Protein AF-A0A2E7MK71-F1 (afdb_monomer)

Sequence (87 aa):
MPARQCSHLSHAMIVPHMFGLPTPIDELLQLGLLIIEDCAMAIGAVHRGRKVGSFGKLSICSFYATKMFSAAGEGGYLRIRRNWPKR

pLDDT: mean 89.92, std 10.15, range [47.28, 97.88]

Mean predicted aligned error: 4.63 Å

Foldseek 3Di:
DVVVPDDPPAAEDEAEQPQLHDDPCPVVVVVVHQYEYECQAHAPRDDPNHGGQPPGQKYKYWQDPPTPHHPVHGDMDMDGDPPDDDD

Secondary structure (DSSP, 8-state):
-GGGT--TT--EEEEE-GGGPPP-HHHHHTT-SEEEEE-TTTTT-EETTEETTSSSSEEEEE-BTTSSS--SBS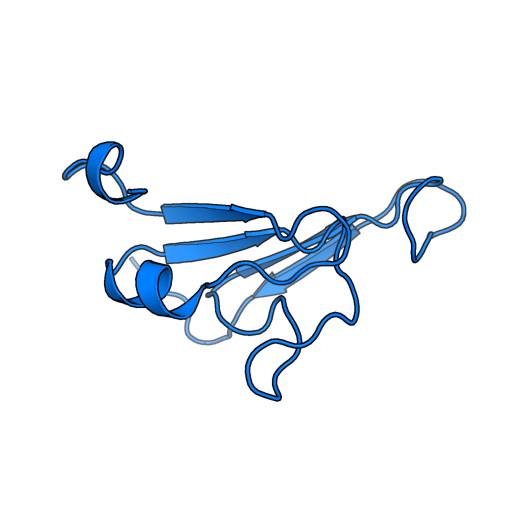-EEEEE-S-PPP-

Radius of gyration: 13.69 Å; Cα contacts (8 Å, |Δi|>4): 155; chains: 1; bounding box: 28×28×39 Å

Structure (mmCIF, N/CA/C/O backbone):
data_AF-A0A2E7MK71-F1
#
_entry.id   AF-A0A2E7MK71-F1
#
loop_
_atom_site.group_PDB
_atom_site.id
_atom_site.type_symbol
_atom_site.label_atom_id
_atom_site.label_alt_id
_atom_site.label_comp_id
_atom_site.label_asym_id
_atom_site.label_entity_id
_atom_site.label_seq_id
_atom_site.pdbx_PDB_ins_code
_atom_site.Cartn_x
_atom_site.Cartn_y
_atom_site.Cartn_z
_atom_site.occupancy
_atom_site.B_iso_or_equiv
_atom_site.auth_seq_id
_atom_site.auth_comp_id
_atom_site.auth_asym_id
_atom_si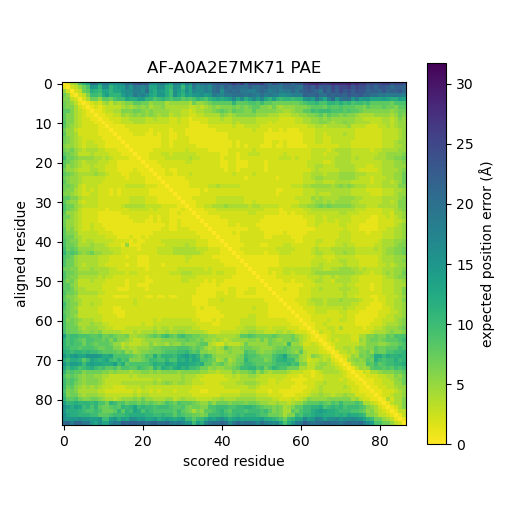te.auth_atom_id
_atom_site.pdbx_PDB_model_num
ATOM 1 N N . MET A 1 1 ? 0.254 -11.896 13.466 1.00 47.28 1 MET A N 1
ATOM 2 C CA . MET A 1 1 ? 0.284 -11.166 14.762 1.00 47.28 1 MET A CA 1
ATOM 3 C C . MET A 1 1 ? 0.701 -9.679 14.619 1.00 47.28 1 MET A C 1
ATOM 5 O O . MET A 1 1 ? 1.563 -9.236 15.365 1.00 47.28 1 MET A O 1
ATOM 9 N N . PRO A 1 2 ? 0.094 -8.862 13.733 1.00 53.72 2 PRO A N 1
ATOM 10 C CA . PRO A 1 2 ? 0.349 -7.408 13.671 1.00 53.72 2 PRO A CA 1
ATOM 11 C C . PRO A 1 2 ? -0.279 -6.626 14.844 1.00 53.72 2 PRO A C 1
ATOM 13 O O . PRO A 1 2 ? 0.207 -5.563 15.223 1.00 53.72 2 PRO A O 1
ATOM 16 N N . ALA A 1 3 ? -1.311 -7.185 15.486 1.00 53.84 3 ALA A N 1
ATOM 17 C CA . ALA A 1 3 ? -2.005 -6.561 16.614 1.00 53.84 3 ALA A CA 1
ATOM 18 C C . ALA A 1 3 ? -1.118 -6.321 17.855 1.00 53.84 3 ALA A C 1
ATOM 20 O O . ALA A 1 3 ? -1.441 -5.462 18.664 1.00 53.84 3 ALA A O 1
ATOM 21 N N . ARG A 1 4 ? 0.016 -7.027 18.008 1.00 61.81 4 ARG A N 1
ATOM 22 C CA . ARG A 1 4 ? 0.909 -6.866 19.175 1.00 61.81 4 ARG A CA 1
ATOM 23 C C . ARG A 1 4 ? 1.753 -5.584 19.156 1.00 61.81 4 ARG A C 1
ATOM 25 O O . ARG A 1 4 ? 2.286 -5.220 20.196 1.00 61.81 4 ARG A O 1
ATOM 32 N N . GLN A 1 5 ? 1.892 -4.921 18.007 1.00 76.38 5 GLN A N 1
ATOM 33 C CA . GLN A 1 5 ? 2.690 -3.691 17.862 1.00 76.38 5 GL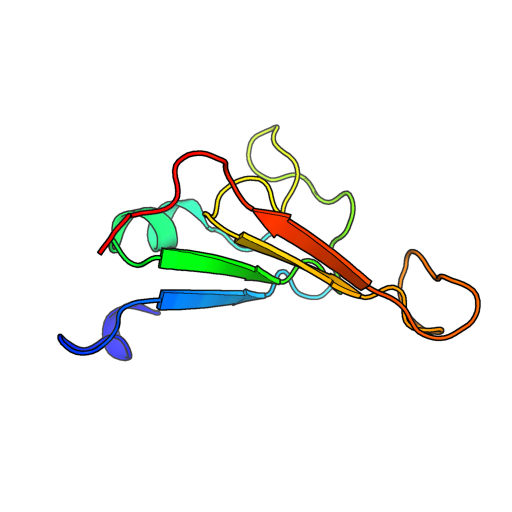N A CA 1
ATOM 34 C C . GLN A 1 5 ? 1.844 -2.416 17.776 1.00 76.38 5 GLN A C 1
ATOM 36 O O . GLN A 1 5 ? 2.395 -1.319 17.832 1.00 76.38 5 GLN A O 1
ATOM 41 N N . CYS A 1 6 ? 0.522 -2.542 17.646 1.00 83.56 6 CYS A N 1
ATOM 42 C CA . CYS A 1 6 ? -0.378 -1.395 17.631 1.00 83.56 6 CYS A CA 1
ATOM 43 C C . CYS A 1 6 ? -0.712 -0.994 19.071 1.00 83.56 6 CYS A C 1
ATOM 45 O O . CYS A 1 6 ? -1.083 -1.838 19.885 1.00 83.56 6 CYS A O 1
ATOM 47 N N . SER A 1 7 ? -0.588 0.293 19.382 1.00 87.81 7 SER A N 1
ATOM 48 C CA . SER A 1 7 ? -0.984 0.861 20.671 1.00 87.81 7 SER A CA 1
ATOM 49 C C . SER A 1 7 ? -2.180 1.793 20.493 1.00 87.81 7 SER A C 1
ATOM 51 O O . SER A 1 7 ? -2.594 2.087 19.373 1.00 87.81 7 SER A O 1
ATOM 53 N N . HIS A 1 8 ? -2.709 2.321 21.597 1.00 88.94 8 HIS A N 1
ATOM 54 C CA . HIS A 1 8 ? -3.758 3.347 21.569 1.00 88.94 8 HIS A CA 1
ATOM 55 C C . HIS A 1 8 ? -3.327 4.651 20.865 1.00 88.94 8 HIS A C 1
ATOM 57 O O . HIS A 1 8 ? -4.173 5.478 20.546 1.00 88.94 8 HIS A O 1
ATOM 63 N N . LEU A 1 9 ? -2.023 4.840 20.620 1.00 91.00 9 LEU A N 1
ATOM 64 C CA . LEU A 1 9 ? -1.470 5.982 19.885 1.00 91.00 9 LEU A CA 1
ATOM 65 C C . LEU A 1 9 ? -1.287 5.692 18.388 1.00 91.00 9 LEU A C 1
ATOM 67 O O . LEU A 1 9 ? -0.916 6.585 17.622 1.00 91.00 9 LEU A O 1
ATOM 71 N N . SER A 1 10 ? -1.501 4.453 17.946 1.00 93.25 10 SER A N 1
ATOM 72 C CA . SER A 1 10 ? -1.422 4.097 16.533 1.00 93.25 10 SER A CA 1
ATOM 73 C C . SER A 1 10 ? -2.644 4.645 15.795 1.00 93.25 10 SER A C 1
ATOM 75 O O . SER A 1 10 ? -3.775 4.332 16.140 1.00 93.25 10 SER A O 1
ATOM 77 N N . HIS A 1 11 ? -2.411 5.446 14.752 1.00 90.94 11 HIS A N 1
ATOM 78 C CA . HIS A 1 11 ? -3.477 6.037 13.927 1.00 90.94 11 HIS A CA 1
ATOM 79 C C . HIS A 1 11 ? -3.467 5.524 12.479 1.00 90.94 11 HIS A C 1
ATOM 81 O O . HIS A 1 11 ? -4.473 5.608 11.773 1.00 90.94 11 HIS A O 1
ATOM 87 N N . ALA A 1 12 ? -2.332 4.990 12.022 1.00 93.56 12 ALA A N 1
ATOM 88 C CA . ALA A 1 12 ? -2.146 4.498 10.666 1.00 93.56 12 ALA A CA 1
ATOM 89 C C . ALA A 1 12 ? -1.188 3.302 10.635 1.00 93.56 12 ALA A C 1
ATOM 91 O O . ALA A 1 12 ? -0.374 3.124 11.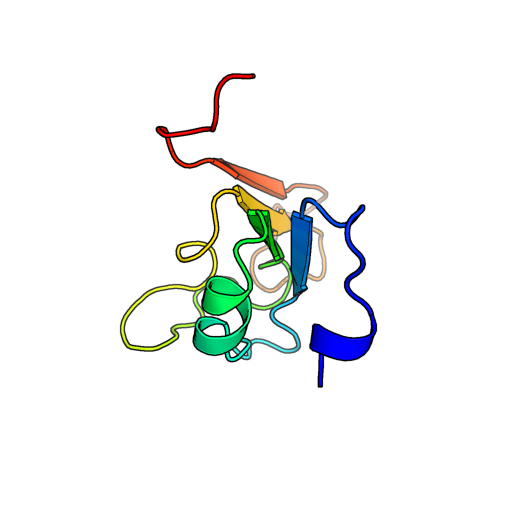540 1.00 93.56 12 ALA A O 1
ATOM 92 N N . MET A 1 13 ? -1.275 2.510 9.568 1.00 94.88 13 MET A N 1
ATOM 93 C CA . MET A 1 13 ? -0.399 1.373 9.296 1.00 94.88 13 MET A CA 1
ATOM 94 C C . MET A 1 13 ? 0.019 1.390 7.826 1.00 94.88 13 MET A C 1
ATOM 96 O O . MET A 1 13 ? -0.831 1.476 6.939 1.00 94.88 13 MET A O 1
ATOM 100 N N . ILE A 1 14 ? 1.325 1.284 7.577 1.00 96.31 14 ILE A N 1
ATOM 101 C CA . ILE A 1 14 ? 1.872 1.081 6.233 1.00 96.31 14 ILE A CA 1
ATOM 102 C C . ILE A 1 14 ? 1.948 -0.420 5.979 1.00 96.31 14 ILE A C 1
ATOM 104 O O . ILE A 1 14 ? 2.547 -1.160 6.758 1.00 96.31 14 ILE A O 1
ATOM 108 N N . VAL A 1 15 ? 1.323 -0.863 4.894 1.00 96.88 15 VAL A N 1
ATOM 109 C CA . VAL A 1 15 ? 1.184 -2.273 4.537 1.00 96.88 15 VAL A CA 1
ATOM 110 C C . VAL A 1 15 ? 1.894 -2.507 3.205 1.00 96.88 15 VAL A C 1
ATOM 112 O O . VAL A 1 15 ? 1.316 -2.213 2.156 1.00 96.88 15 VAL A O 1
ATOM 115 N N . PRO A 1 16 ? 3.140 -3.012 3.219 1.00 97.00 16 PRO A N 1
ATOM 116 C CA . PRO A 1 16 ? 3.858 -3.326 1.995 1.00 97.00 16 PRO A CA 1
ATOM 117 C C . PRO A 1 16 ? 3.359 -4.629 1.380 1.00 97.00 16 PRO A C 1
ATOM 119 O O . PRO A 1 16 ? 3.235 -5.643 2.069 1.00 97.00 16 PRO A O 1
ATOM 122 N N . HIS A 1 17 ? 3.126 -4.601 0.070 1.00 96.56 17 HIS A N 1
ATOM 123 C CA . HIS A 1 17 ? 2.905 -5.777 -0.768 1.00 96.56 17 HIS A CA 1
ATOM 124 C C . HIS A 1 17 ? 4.239 -6.211 -1.372 1.00 96.56 17 HIS A C 1
ATOM 126 O O . HIS A 1 17 ? 4.714 -5.646 -2.362 1.00 96.56 17 HIS A O 1
ATOM 132 N N . MET A 1 18 ? 4.892 -7.161 -0.710 1.00 95.50 18 MET A N 1
ATOM 133 C CA . MET A 1 18 ? 6.263 -7.545 -1.035 1.00 95.50 18 MET A CA 1
ATOM 134 C C . MET A 1 18 ? 6.317 -8.599 -2.139 1.00 95.50 18 MET A C 1
ATOM 136 O O . MET A 1 18 ? 5.452 -9.461 -2.241 1.00 95.50 18 MET A O 1
ATOM 140 N N . PHE A 1 19 ? 7.381 -8.544 -2.942 1.00 94.00 19 PHE A N 1
ATOM 141 C CA . PHE A 1 19 ? 7.719 -9.564 -3.947 1.00 94.00 19 PHE A CA 1
ATOM 142 C C . PHE A 1 19 ? 6.615 -9.853 -4.979 1.00 94.00 19 PHE A C 1
ATOM 144 O O . PHE A 1 19 ? 6.466 -10.982 -5.433 1.00 94.00 19 PHE A O 1
ATOM 151 N N . GLY A 1 20 ? 5.812 -8.851 -5.343 1.00 93.88 20 GLY A N 1
ATOM 152 C CA . GLY A 1 20 ? 4.685 -9.030 -6.263 1.00 93.88 20 GLY A CA 1
ATOM 153 C C . GLY A 1 20 ? 3.451 -9.674 -5.631 1.00 93.88 20 GLY A C 1
ATOM 154 O O . GLY A 1 20 ? 2.433 -9.814 -6.307 1.00 93.88 20 GLY A O 1
ATOM 155 N N . LEU A 1 21 ? 3.510 -10.044 -4.349 1.00 96.19 21 LEU A N 1
ATOM 156 C CA . LEU A 1 21 ? 2.4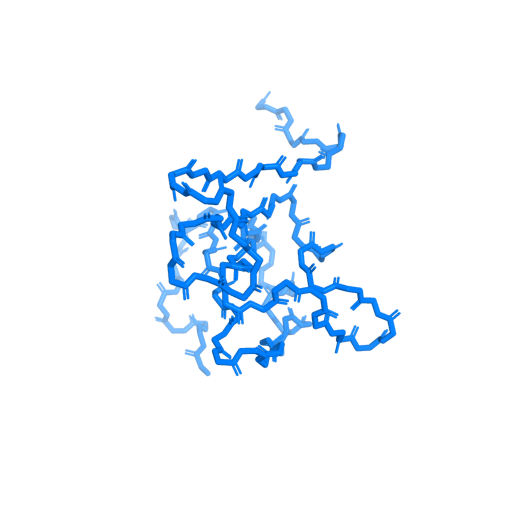50 -10.767 -3.660 1.00 96.19 21 LEU A CA 1
ATOM 157 C C . LEU A 1 21 ? 1.566 -9.808 -2.852 1.00 96.19 21 LEU A C 1
ATOM 159 O O . LEU A 1 21 ? 2.075 -8.994 -2.073 1.00 96.19 21 LEU A O 1
ATOM 163 N N . PRO A 1 22 ? 0.231 -9.904 -2.990 1.00 96.75 22 PRO A N 1
ATOM 164 C CA . PRO A 1 22 ? -0.677 -9.185 -2.119 1.00 96.75 22 PRO A CA 1
ATOM 165 C C . PRO A 1 22 ? -0.545 -9.640 -0.666 1.00 96.75 22 PRO A C 1
ATOM 167 O O . PRO A 1 22 ? -0.535 -10.828 -0.351 1.00 96.75 22 PRO A O 1
ATOM 170 N N . THR A 1 23 ? -0.520 -8.664 0.228 1.00 96.06 23 THR A N 1
ATOM 171 C CA . THR A 1 23 ? -0.596 -8.885 1.677 1.00 96.06 23 THR A CA 1
ATOM 172 C C . THR A 1 23 ? -2.037 -9.237 2.031 1.00 96.06 23 THR A C 1
ATOM 174 O O . THR A 1 23 ? -2.940 -8.604 1.473 1.00 96.06 23 THR A O 1
ATOM 177 N N . PRO A 1 24 ? -2.291 -10.179 2.960 1.00 93.25 24 PRO A N 1
ATOM 178 C CA . PRO A 1 24 ? -3.641 -10.514 3.415 1.00 93.25 24 PRO A CA 1
ATOM 179 C C . PRO A 1 24 ? -4.245 -9.348 4.217 1.00 93.25 24 PRO A C 1
ATOM 181 O O . PRO A 1 24 ? -4.243 -9.317 5.443 1.00 93.25 24 PRO A O 1
ATOM 184 N N . ILE A 1 25 ? -4.724 -8.338 3.495 1.00 94.50 25 ILE A N 1
ATOM 185 C CA . ILE A 1 25 ? -5.086 -7.023 4.030 1.00 94.50 25 ILE A CA 1
ATOM 186 C C . ILE A 1 25 ? -6.446 -7.013 4.739 1.00 94.50 25 ILE A C 1
ATOM 188 O O . ILE A 1 25 ? -6.720 -6.092 5.504 1.00 94.50 25 ILE A O 1
ATOM 192 N N . ASP A 1 26 ? -7.290 -8.031 4.528 1.00 94.19 26 ASP A N 1
ATOM 193 C CA . ASP A 1 26 ? -8.633 -8.105 5.121 1.00 94.19 26 ASP A CA 1
ATOM 194 C C . ASP A 1 26 ? -8.599 -8.045 6.655 1.00 94.19 26 ASP A C 1
ATOM 196 O O . ASP A 1 26 ? -9.402 -7.338 7.257 1.00 94.19 26 ASP A O 1
ATOM 200 N N . GLU A 1 27 ? -7.657 -8.751 7.285 1.00 91.38 27 GLU A N 1
ATOM 201 C CA . GLU A 1 27 ? -7.496 -8.758 8.746 1.00 91.38 27 GLU A CA 1
ATOM 202 C C . GLU A 1 27 ? -6.965 -7.416 9.265 1.00 91.38 27 GLU 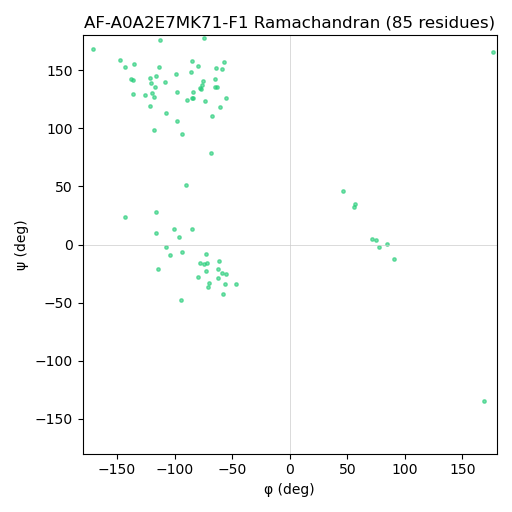A C 1
ATOM 204 O O . GLU A 1 27 ? -7.343 -6.962 10.342 1.00 91.38 27 GLU A O 1
ATOM 209 N N . LEU A 1 28 ? -6.121 -6.740 8.481 1.00 92.88 28 LEU A N 1
ATOM 210 C CA . LEU A 1 28 ? -5.540 -5.447 8.852 1.00 92.88 28 LEU A CA 1
ATOM 211 C C . LEU A 1 28 ? -6.583 -4.329 8.816 1.00 92.88 28 LEU A C 1
ATOM 213 O O . LEU A 1 28 ? -6.574 -3.445 9.669 1.00 92.88 28 LEU A O 1
ATOM 217 N N . LEU A 1 29 ? -7.513 -4.387 7.859 1.00 92.38 29 LEU A N 1
ATOM 218 C CA . LEU A 1 29 ? -8.621 -3.434 7.758 1.00 92.38 29 LEU A CA 1
ATOM 219 C C . LEU A 1 29 ? -9.549 -3.487 8.981 1.00 92.38 29 LEU A C 1
ATOM 221 O O . LEU A 1 29 ? -10.138 -2.469 9.337 1.00 92.38 29 LEU A O 1
ATOM 225 N N . GLN A 1 30 ? -9.660 -4.645 9.639 1.00 91.94 30 GLN A N 1
ATOM 226 C CA . GLN A 1 30 ? -10.495 -4.817 10.832 1.00 91.94 30 GLN A CA 1
ATOM 227 C C . GLN A 1 30 ? -9.916 -4.127 12.075 1.00 91.94 30 GLN A C 1
ATOM 229 O O . GLN A 1 30 ? -10.647 -3.897 13.032 1.00 91.94 30 GLN A O 1
ATOM 234 N N . LEU A 1 31 ? -8.634 -3.740 12.057 1.00 90.00 31 LEU A N 1
ATOM 235 C CA . LEU A 1 31 ? -7.986 -3.043 13.174 1.00 90.00 31 LEU A CA 1
ATOM 236 C C . LEU A 1 31 ? -8.442 -1.583 13.333 1.00 90.00 31 LEU A C 1
ATOM 238 O O . LEU A 1 31 ? -8.050 -0.928 14.292 1.00 90.00 31 LEU A O 1
ATOM 242 N N . GLY A 1 32 ? -9.222 -1.042 12.390 1.00 89.75 32 GLY A N 1
ATOM 243 C CA . GLY A 1 32 ? -9.739 0.332 12.459 1.00 89.75 32 GLY A CA 1
ATOM 244 C C . GLY A 1 32 ? -8.691 1.432 12.239 1.00 89.75 32 GLY A C 1
ATOM 245 O O . GLY A 1 32 ? -9.017 2.613 12.328 1.00 89.75 32 GLY A O 1
ATOM 246 N N . LEU A 1 33 ? -7.446 1.068 11.919 1.00 92.25 33 LEU A N 1
ATOM 247 C CA . LEU A 1 33 ? -6.372 2.006 11.595 1.00 92.25 33 LEU A CA 1
ATOM 248 C C . LEU A 1 33 ? -6.479 2.510 10.152 1.00 92.25 33 LEU A C 1
ATOM 250 O O . LEU A 1 33 ? -6.967 1.815 9.256 1.00 92.25 33 LEU A O 1
ATOM 254 N N . LEU A 1 34 ? -5.951 3.708 9.892 1.00 93.38 34 LEU A N 1
ATOM 255 C CA . LEU A 1 34 ? -5.801 4.197 8.525 1.00 93.38 34 LEU A CA 1
ATOM 256 C C . LEU A 1 34 ? -4.752 3.354 7.791 1.00 93.38 34 LEU A C 1
ATOM 258 O O . LEU A 1 34 ? -3.560 3.434 8.075 1.00 93.38 34 LEU A O 1
ATOM 262 N N . ILE A 1 35 ? -5.196 2.562 6.817 1.00 95.19 35 ILE A N 1
ATOM 263 C CA . ILE A 1 35 ? -4.292 1.748 6.003 1.00 95.19 35 ILE A CA 1
ATOM 264 C C . ILE A 1 35 ? -3.706 2.569 4.849 1.00 95.19 35 ILE A C 1
ATOM 266 O O . ILE A 1 35 ? -4.445 3.154 4.044 1.00 95.19 35 ILE A O 1
ATOM 270 N N . ILE A 1 36 ? -2.375 2.558 4.780 1.00 96.81 36 ILE A N 1
ATOM 271 C CA . ILE A 1 36 ? -1.548 3.049 3.680 1.00 96.81 36 ILE A CA 1
ATOM 272 C C . ILE A 1 36 ? -0.963 1.832 2.966 1.00 96.81 36 ILE A C 1
ATOM 274 O O . ILE A 1 36 ? -0.153 1.107 3.536 1.00 96.81 36 ILE A O 1
ATOM 278 N N . GLU A 1 37 ? -1.365 1.593 1.725 1.00 97.88 37 GLU A N 1
ATOM 279 C CA . GLU A 1 37 ? -0.822 0.490 0.930 1.00 97.88 37 GLU A CA 1
ATOM 280 C C . GLU A 1 37 ? 0.478 0.916 0.244 1.00 97.88 37 GLU A C 1
ATOM 282 O O . GLU A 1 37 ? 0.493 1.896 -0.506 1.00 97.88 37 GLU A O 1
ATOM 287 N N . ASP A 1 38 ? 1.552 0.156 0.441 1.00 97.75 38 ASP A N 1
ATOM 288 C CA . ASP A 1 38 ? 2.770 0.299 -0.352 1.00 97.75 38 ASP A CA 1
ATOM 289 C C . ASP A 1 38 ? 2.780 -0.747 -1.474 1.00 97.75 38 ASP A C 1
ATOM 291 O O . ASP A 1 38 ? 2.958 -1.949 -1.261 1.00 97.75 38 ASP A O 1
ATOM 295 N N . CYS A 1 39 ? 2.544 -0.255 -2.693 1.00 97.00 39 CYS A N 1
ATOM 296 C CA . CYS A 1 39 ? 2.459 -1.042 -3.919 1.00 97.00 39 CYS A CA 1
ATOM 297 C C . CYS A 1 39 ? 3.750 -0.981 -4.746 1.00 97.00 39 CYS A C 1
ATOM 299 O O . CYS A 1 39 ? 3.737 -1.379 -5.914 1.00 97.00 39 CYS A O 1
ATOM 301 N N . ALA A 1 40 ? 4.865 -0.484 -4.195 1.00 95.94 40 ALA A N 1
ATOM 302 C CA . ALA A 1 40 ? 6.115 -0.307 -4.936 1.00 95.94 40 ALA A CA 1
ATOM 303 C C . ALA A 1 40 ? 6.663 -1.608 -5.542 1.00 95.94 40 ALA A C 1
ATOM 305 O O . ALA A 1 40 ? 7.413 -1.558 -6.511 1.00 95.94 40 ALA A O 1
ATOM 306 N N . MET A 1 41 ? 6.315 -2.767 -4.979 1.00 95.31 41 MET A N 1
ATOM 307 C CA . MET A 1 41 ? 6.749 -4.081 -5.463 1.00 95.31 41 MET A CA 1
ATOM 308 C C . MET A 1 41 ? 5.598 -4.960 -5.953 1.00 95.31 41 MET A C 1
ATOM 310 O O . MET A 1 41 ? 5.830 -6.133 -6.211 1.00 95.31 41 MET A O 1
ATOM 314 N N . ALA A 1 42 ? 4.381 -4.430 -6.096 1.00 95.88 42 ALA A N 1
ATOM 315 C CA . ALA A 1 42 ? 3.207 -5.239 -6.433 1.00 95.88 42 ALA A CA 1
ATOM 316 C C . ALA A 1 42 ? 2.220 -4.538 -7.375 1.00 95.88 42 ALA A C 1
ATOM 318 O O . ALA A 1 42 ? 1.036 -4.873 -7.391 1.00 95.88 42 ALA A O 1
ATOM 319 N N . ILE A 1 43 ? 2.669 -3.554 -8.164 1.00 92.88 43 ILE A N 1
ATOM 320 C CA . ILE A 1 43 ? 1.787 -2.906 -9.140 1.00 92.88 43 ILE A CA 1
ATOM 321 C C . ILE A 1 43 ? 1.163 -3.956 -10.075 1.00 92.88 43 ILE A C 1
ATOM 323 O O . ILE A 1 43 ? 1.858 -4.778 -10.662 1.00 92.88 43 ILE A O 1
ATOM 327 N N . GLY A 1 44 ? -0.169 -3.952 -10.168 1.00 92.12 44 GLY A N 1
ATOM 328 C CA . GLY A 1 44 ? -0.934 -4.924 -10.958 1.00 92.12 44 GLY A CA 1
ATOM 329 C C . GLY A 1 44 ? -1.375 -6.189 -10.212 1.00 92.12 44 GLY A C 1
ATOM 330 O O . GLY A 1 44 ? -2.264 -6.874 -10.715 1.00 92.12 44 GLY A O 1
ATOM 331 N N . ALA A 1 45 ? -0.851 -6.470 -9.015 1.00 96.06 45 ALA A N 1
ATOM 332 C CA . ALA A 1 45 ? -1.268 -7.626 -8.223 1.00 96.06 45 ALA A CA 1
ATOM 333 C C . ALA A 1 45 ? -2.745 -7.530 -7.792 1.00 96.06 45 ALA A C 1
ATOM 335 O O . ALA A 1 45 ? -3.302 -6.437 -7.635 1.00 96.06 45 ALA A O 1
ATOM 336 N N . VAL A 1 46 ? -3.386 -8.685 -7.592 1.00 96.94 46 VAL A N 1
ATOM 337 C CA . VAL A 1 46 ? -4.824 -8.796 -7.311 1.00 96.94 46 VAL A CA 1
ATOM 338 C C . VAL A 1 46 ? -5.055 -9.593 -6.036 1.00 96.94 46 VAL A C 1
ATOM 340 O O . VAL A 1 46 ? -4.586 -10.718 -5.908 1.00 96.94 46 VAL A O 1
ATOM 343 N N . HIS A 1 47 ? -5.847 -9.032 -5.127 1.00 96.75 47 HIS A N 1
ATOM 344 C CA . HIS A 1 47 ? -6.354 -9.706 -3.937 1.00 96.75 47 HIS A CA 1
ATOM 345 C C . HIS A 1 47 ? -7.880 -9.754 -4.000 1.00 96.75 47 HIS A C 1
ATOM 347 O O . HIS A 1 47 ? -8.518 -8.727 -4.223 1.00 96.75 47 HIS A O 1
ATOM 353 N N . ARG A 1 48 ? -8.492 -10.935 -3.852 1.00 95.19 48 ARG A N 1
ATOM 354 C CA . ARG A 1 48 ? -9.966 -11.102 -3.871 1.00 95.19 48 ARG A CA 1
ATOM 355 C C . ARG A 1 48 ? -10.668 -10.354 -5.025 1.00 95.19 48 ARG A C 1
ATOM 357 O O . ARG A 1 48 ? -11.646 -9.639 -4.822 1.00 95.19 48 ARG A O 1
ATOM 364 N N . GLY A 1 49 ? -10.125 -10.467 -6.239 1.00 96.19 49 GLY A N 1
ATOM 365 C CA . GLY A 1 49 ? -10.685 -9.845 -7.449 1.00 96.19 49 GLY A CA 1
ATOM 366 C C . GLY A 1 49 ? -10.482 -8.328 -7.573 1.00 96.19 49 GLY A C 1
ATOM 367 O O . GLY A 1 49 ? -10.968 -7.724 -8.526 1.00 96.19 49 GLY A O 1
ATOM 368 N N . ARG A 1 50 ? -9.755 -7.687 -6.650 1.00 96.31 50 ARG A N 1
ATOM 369 C CA . ARG A 1 50 ? -9.461 -6.246 -6.672 1.00 96.31 50 ARG A CA 1
ATOM 370 C C . ARG A 1 50 ? -7.954 -5.999 -6.695 1.00 96.31 50 ARG A C 1
ATOM 372 O O . ARG A 1 50 ? -7.194 -6.707 -6.043 1.00 96.31 50 ARG A O 1
ATOM 379 N N . LYS A 1 51 ? -7.509 -4.975 -7.429 1.00 96.56 51 LYS A N 1
ATOM 380 C CA . LYS A 1 51 ? -6.085 -4.600 -7.486 1.00 96.56 51 LYS A CA 1
ATOM 381 C C . LYS A 1 51 ? -5.584 -4.122 -6.120 1.00 96.56 51 LYS A C 1
ATOM 383 O O . LYS A 1 51 ? -6.310 -3.405 -5.421 1.00 96.56 51 LYS A O 1
ATOM 388 N N . VAL A 1 52 ? -4.345 -4.466 -5.775 1.00 96.50 52 VAL A N 1
ATOM 389 C CA . VAL A 1 52 ? -3.642 -3.849 -4.639 1.00 96.50 52 VAL A CA 1
ATOM 390 C C . VAL A 1 52 ? -3.530 -2.334 -4.832 1.00 96.50 52 VAL A C 1
ATOM 392 O O . VAL A 1 52 ? -3.570 -1.826 -5.957 1.00 96.50 52 VAL A O 1
ATOM 395 N N . GLY A 1 53 ? -3.487 -1.597 -3.729 1.00 95.94 53 GLY A N 1
ATOM 396 C CA . GLY A 1 53 ? -3.616 -0.141 -3.705 1.00 95.94 53 GLY A CA 1
ATOM 397 C C . GLY A 1 53 ? -5.067 0.343 -3.692 1.00 95.94 53 GLY A C 1
ATOM 398 O O . GLY A 1 53 ? -5.318 1.546 -3.748 1.00 95.94 53 GLY A O 1
ATOM 399 N N . SER A 1 54 ? -6.062 -0.556 -3.690 1.00 95.69 54 SER A N 1
ATOM 400 C CA . SER A 1 54 ? -7.492 -0.207 -3.703 1.00 95.69 54 SER A CA 1
ATOM 401 C C . SER A 1 54 ? -8.239 -0.429 -2.394 1.00 95.69 54 SER A C 1
ATOM 403 O O . SER A 1 54 ? -9.432 -0.109 -2.331 1.00 95.69 54 SER A O 1
ATOM 405 N N . PHE A 1 55 ? -7.571 -0.952 -1.373 1.00 95.44 55 PHE A N 1
ATOM 406 C CA . PHE A 1 55 ? -8.168 -1.362 -0.108 1.00 95.44 55 PHE A CA 1
ATOM 407 C C . PHE A 1 55 ? -8.080 -0.255 0.948 1.00 95.44 55 PHE A C 1
ATOM 409 O O . PHE A 1 55 ? -9.093 0.090 1.561 1.00 95.44 55 PHE A O 1
ATOM 416 N N . GLY A 1 56 ? -6.896 0.333 1.106 1.00 93.69 56 GLY A N 1
ATOM 417 C CA . GLY A 1 56 ? -6.589 1.403 2.041 1.00 93.69 56 GLY A CA 1
ATOM 418 C C . GLY A 1 56 ? -7.143 2.763 1.621 1.00 93.69 56 GLY A C 1
ATOM 419 O O . GLY A 1 56 ? -7.773 2.940 0.573 1.00 93.69 56 GLY A O 1
ATOM 420 N N . LYS A 1 57 ? -6.930 3.759 2.482 1.00 94.31 57 LYS A N 1
ATOM 421 C CA . LYS A 1 57 ? -7.336 5.153 2.221 1.00 94.31 57 LYS A CA 1
ATOM 422 C C . LYS A 1 57 ? -6.354 5.870 1.300 1.00 94.31 57 LYS A C 1
ATOM 424 O O . LYS A 1 57 ? -6.758 6.783 0.574 1.00 94.31 57 LYS A O 1
ATOM 429 N N . LEU A 1 58 ? -5.101 5.434 1.333 1.00 96.00 58 LEU A N 1
ATOM 430 C CA . LEU A 1 58 ? -3.986 5.962 0.572 1.00 96.00 58 LEU A CA 1
ATOM 431 C C . LEU A 1 58 ? -3.157 4.788 0.053 1.00 96.00 58 LEU A C 1
ATOM 433 O O . LEU A 1 58 ? -2.986 3.793 0.754 1.00 96.00 58 LEU A O 1
ATOM 437 N N . SER A 1 59 ? -2.648 4.907 -1.165 1.00 96.88 59 SER A N 1
ATOM 438 C CA . SER A 1 59 ? -1.689 3.953 -1.713 1.00 96.88 59 SER A CA 1
ATOM 439 C C . SER A 1 59 ? -0.559 4.685 -2.415 1.00 96.88 59 SER A C 1
ATOM 441 O O . SER A 1 59 ? -0.820 5.658 -3.132 1.00 96.88 59 SER A O 1
ATOM 443 N N . ILE A 1 60 ? 0.657 4.176 -2.265 1.00 97.38 60 ILE A N 1
ATOM 444 C CA . ILE A 1 60 ? 1.851 4.666 -2.951 1.00 97.38 60 ILE A CA 1
ATOM 445 C C . ILE A 1 60 ? 2.374 3.619 -3.928 1.00 97.38 60 ILE A C 1
ATOM 447 O O . ILE A 1 60 ? 2.207 2.416 -3.727 1.00 97.38 60 ILE A O 1
ATOM 451 N N . CYS A 1 61 ? 3.053 4.077 -4.970 1.00 95.69 61 CYS A N 1
ATOM 452 C CA . CYS A 1 61 ? 3.893 3.226 -5.796 1.00 95.69 61 CYS A CA 1
ATOM 453 C C . CYS A 1 61 ? 5.140 3.994 -6.228 1.00 95.69 61 CYS A C 1
ATOM 455 O O . CYS A 1 61 ? 5.118 5.219 -6.358 1.00 95.69 61 CYS A O 1
ATOM 457 N N . SER A 1 62 ? 6.211 3.247 -6.469 1.00 94.00 62 SER A N 1
ATOM 458 C CA . SER A 1 62 ? 7.484 3.750 -6.967 1.00 94.00 62 SER A CA 1
ATOM 459 C C . SER A 1 62 ? 7.672 3.308 -8.411 1.00 94.00 62 SER A C 1
ATOM 461 O O . SER A 1 62 ? 7.390 2.162 -8.756 1.00 94.00 62 SER A O 1
ATOM 463 N N . PHE A 1 63 ? 8.208 4.217 -9.215 1.00 94.06 63 PHE A N 1
ATOM 464 C CA . PHE A 1 63 ? 8.613 3.995 -10.598 1.00 94.06 63 PHE A CA 1
ATOM 465 C C . PHE A 1 63 ? 10.122 4.170 -10.782 1.00 94.06 63 PHE A C 1
ATOM 467 O O . PHE A 1 63 ? 10.582 4.547 -11.859 1.00 94.06 63 PHE A O 1
ATOM 474 N N . TYR A 1 64 ? 10.891 3.908 -9.720 1.00 92.00 64 TYR A N 1
ATOM 475 C CA . TYR A 1 64 ? 12.348 3.932 -9.775 1.00 92.00 64 TYR A CA 1
ATOM 476 C C . TYR A 1 64 ? 12.886 2.957 -10.836 1.00 92.00 64 TYR A C 1
ATOM 478 O O . TYR A 1 64 ? 12.214 1.988 -11.200 1.00 92.00 64 TYR A O 1
ATOM 486 N N . ALA A 1 65 ? 14.104 3.201 -11.322 1.00 85.88 65 ALA A N 1
ATOM 487 C CA . ALA A 1 65 ? 14.748 2.468 -12.416 1.00 85.88 65 ALA A CA 1
ATOM 488 C C . ALA A 1 65 ? 14.658 0.931 -12.307 1.00 85.88 65 ALA A C 1
ATOM 490 O O . ALA A 1 65 ? 14.528 0.249 -13.317 1.00 85.88 65 ALA A O 1
ATOM 491 N N . THR A 1 66 ? 14.678 0.379 -11.090 1.00 84.25 66 THR A N 1
ATOM 492 C CA . THR A 1 66 ? 14.661 -1.073 -10.836 1.00 84.25 66 THR A CA 1
ATOM 493 C C . THR A 1 66 ? 13.273 -1.660 -10.536 1.00 84.25 66 THR A C 1
ATOM 495 O O . THR A 1 66 ? 13.167 -2.828 -10.159 1.00 84.25 66 THR A O 1
ATOM 498 N N . LYS A 1 67 ? 12.190 -0.877 -10.648 1.00 85.06 67 LYS A N 1
ATOM 499 C CA . LYS A 1 67 ? 10.814 -1.345 -10.393 1.00 85.06 67 LYS A CA 1
ATOM 500 C C . LYS A 1 67 ? 10.199 -2.008 -11.627 1.00 85.06 67 LYS A C 1
ATOM 502 O O . LYS A 1 67 ? 10.589 -1.726 -12.752 1.00 85.06 67 LYS A O 1
ATOM 507 N N . MET A 1 68 ? 9.188 -2.857 -11.404 1.00 82.38 68 MET A N 1
ATOM 508 C CA . MET A 1 68 ? 8.477 -3.588 -12.472 1.00 82.38 68 MET A CA 1
ATOM 509 C C . MET A 1 68 ? 7.890 -2.667 -13.548 1.00 82.38 68 MET A C 1
ATOM 511 O O . MET A 1 68 ? 7.834 -3.034 -14.716 1.00 82.38 68 MET A O 1
ATOM 515 N N . PHE A 1 69 ? 7.454 -1.474 -13.148 1.00 82.12 69 PHE A N 1
ATOM 516 C CA . PHE A 1 69 ? 7.085 -0.395 -14.051 1.00 82.12 69 PHE A CA 1
ATOM 517 C C . PHE A 1 69 ? 7.978 0.798 -13.717 1.00 82.12 69 PHE A C 1
ATOM 519 O O . PHE A 1 69 ? 7.959 1.266 -12.578 1.00 82.12 69 PHE A O 1
ATOM 526 N N . SER A 1 70 ? 8.786 1.251 -14.674 1.00 84.38 70 SER A N 1
ATOM 527 C CA . SER A 1 70 ? 9.783 2.302 -14.458 1.00 84.38 70 SER A CA 1
ATOM 528 C C . SER A 1 70 ? 9.480 3.542 -15.293 1.00 84.38 70 SER A C 1
ATOM 530 O O . SER A 1 70 ? 9.033 3.437 -16.432 1.00 84.38 70 SER A O 1
ATOM 532 N N . ALA A 1 71 ? 9.779 4.716 -14.734 1.00 84.12 71 ALA A N 1
ATOM 533 C CA . ALA A 1 71 ? 9.730 6.000 -15.431 1.00 84.12 71 ALA A CA 1
ATOM 534 C C . ALA A 1 71 ? 11.023 6.311 -16.220 1.00 84.12 71 ALA A C 1
ATOM 536 O O . AL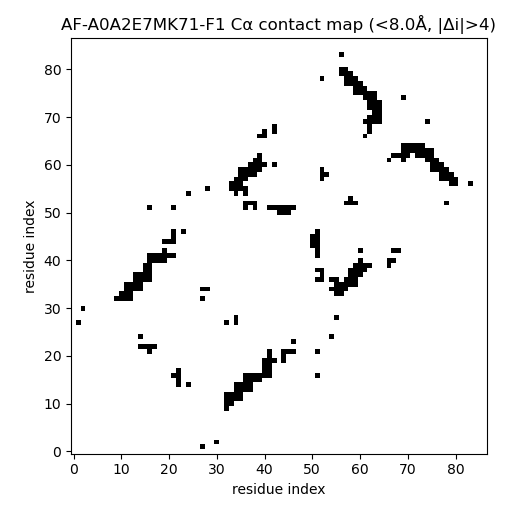A A 1 71 ? 11.231 7.456 -16.605 1.00 84.12 71 ALA A O 1
ATOM 537 N N . ALA A 1 72 ? 11.904 5.318 -16.429 1.00 83.19 72 ALA A N 1
ATOM 538 C CA . ALA A 1 72 ? 13.253 5.498 -16.984 1.00 83.19 72 ALA A CA 1
ATOM 539 C C . ALA A 1 72 ? 14.112 6.494 -16.172 1.00 83.19 72 ALA A C 1
A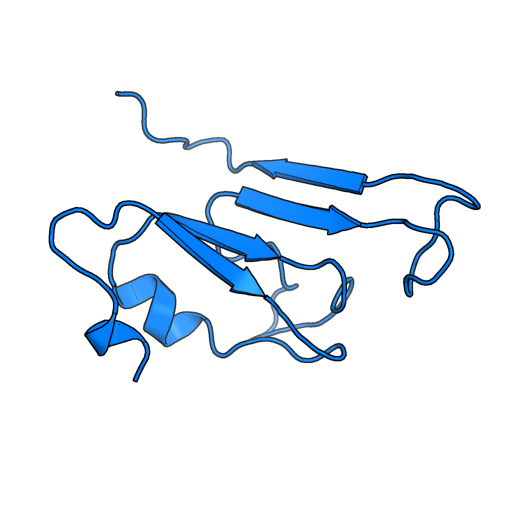TOM 541 O O . ALA A 1 72 ? 14.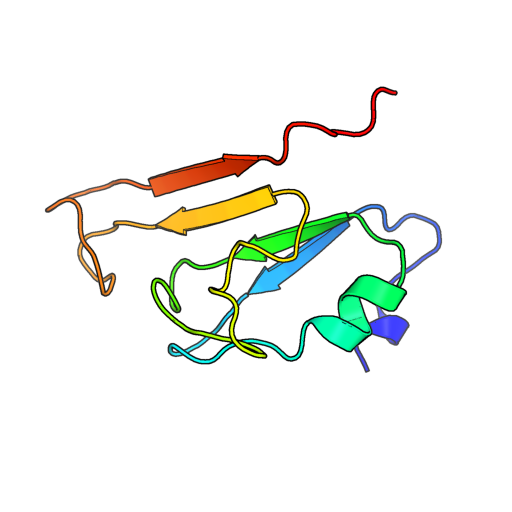915 7.247 -16.718 1.00 83.19 72 ALA A O 1
ATOM 542 N N . GLY A 1 73 ? 13.927 6.493 -14.849 1.00 86.50 73 GLY A N 1
ATOM 543 C CA . GLY A 1 73 ? 14.561 7.421 -13.919 1.00 86.50 73 GLY A CA 1
ATOM 544 C C . GLY A 1 73 ? 13.923 7.321 -12.536 1.00 86.50 73 GLY A C 1
ATOM 545 O O . GLY A 1 73 ? 13.681 6.224 -12.027 1.00 86.50 73 GLY A O 1
ATOM 546 N N . GLU A 1 74 ? 13.630 8.467 -11.933 1.00 92.38 74 GLU A N 1
ATOM 547 C CA . GLU A 1 74 ? 12.910 8.559 -10.665 1.00 92.38 74 GLU A CA 1
ATOM 548 C C . GLU A 1 74 ? 11.427 8.858 -10.896 1.00 92.38 74 GLU A C 1
ATOM 550 O O . GLU A 1 74 ? 11.049 9.560 -11.832 1.00 92.38 74 GLU A O 1
ATOM 555 N N . GLY A 1 75 ? 10.566 8.334 -10.026 1.00 93.19 75 GLY A N 1
ATOM 556 C CA . GLY A 1 75 ? 9.143 8.621 -10.099 1.00 93.19 75 GLY A CA 1
ATOM 557 C C . GLY A 1 75 ? 8.324 7.858 -9.073 1.00 93.19 75 GLY A C 1
ATOM 558 O O . GLY A 1 75 ? 8.770 6.877 -8.469 1.00 93.19 75 GLY A O 1
ATOM 559 N N . GLY A 1 76 ? 7.087 8.303 -8.905 1.00 94.12 76 GLY A N 1
ATOM 560 C CA . GLY A 1 76 ? 6.097 7.637 -8.079 1.00 94.12 76 GLY A CA 1
ATOM 561 C C . GLY A 1 76 ? 4.723 8.255 -8.266 1.00 94.12 76 GLY A C 1
ATOM 562 O O . GLY A 1 76 ? 4.579 9.323 -8.863 1.00 94.12 76 GLY A O 1
ATOM 563 N N . TYR A 1 77 ? 3.707 7.579 -7.745 1.00 93.25 77 TYR A N 1
ATOM 564 C CA . TYR A 1 77 ? 2.372 8.153 -7.656 1.00 93.25 77 TYR A CA 1
ATOM 565 C C . TYR A 1 77 ? 1.759 7.895 -6.290 1.00 93.25 77 TYR A C 1
ATOM 567 O O . TYR A 1 77 ? 2.065 6.919 -5.599 1.00 93.25 77 TYR A O 1
ATOM 575 N N . LEU A 1 78 ? 0.835 8.783 -5.952 1.00 96.00 78 LEU A N 1
ATOM 576 C CA . LEU A 1 78 ? -0.029 8.680 -4.799 1.00 96.00 78 LEU A CA 1
ATOM 577 C C . LEU A 1 78 ? -1.471 8.582 -5.284 1.00 96.00 78 LEU A C 1
ATOM 579 O O . LEU A 1 78 ? -1.903 9.352 -6.143 1.00 96.00 78 LEU A O 1
ATOM 583 N N . ARG A 1 79 ? -2.241 7.670 -4.700 1.00 94.94 79 ARG A N 1
ATOM 584 C CA . ARG A 1 79 ? -3.697 7.655 -4.848 1.00 94.94 79 ARG A CA 1
ATOM 585 C C . ARG A 1 79 ? -4.339 7.814 -3.480 1.00 94.94 79 ARG A C 1
ATOM 587 O O . ARG A 1 79 ? -4.016 7.083 -2.551 1.00 94.94 79 ARG A O 1
ATOM 594 N N . ILE A 1 80 ? -5.291 8.739 -3.392 1.00 94.62 80 ILE A N 1
ATOM 595 C CA . ILE A 1 80 ? -6.064 9.032 -2.182 1.00 94.62 80 ILE A CA 1
ATOM 596 C C . ILE A 1 80 ? -7.548 8.798 -2.479 1.00 94.62 80 ILE A C 1
ATOM 598 O O . ILE A 1 80 ? -8.046 9.162 -3.548 1.00 94.62 80 ILE A O 1
ATOM 602 N N . ARG A 1 81 ? -8.286 8.194 -1.542 1.00 90.62 81 ARG A N 1
ATOM 603 C CA . ARG A 1 81 ? -9.753 8.120 -1.633 1.00 90.62 81 ARG A CA 1
ATOM 604 C C . ARG A 1 81 ? -10.381 9.456 -1.235 1.00 90.62 81 ARG A C 1
ATOM 606 O O . ARG A 1 81 ? -10.047 10.020 -0.200 1.00 90.62 81 ARG A O 1
ATOM 613 N N . ARG A 1 82 ? -11.362 9.914 -2.023 1.00 83.19 82 ARG A N 1
ATOM 614 C CA . ARG A 1 82 ? -12.062 11.202 -1.834 1.00 83.19 82 ARG A CA 1
ATOM 615 C C . ARG A 1 82 ? -12.690 11.396 -0.445 1.00 83.19 82 ARG A C 1
ATOM 617 O O . ARG A 1 82 ? -12.855 12.530 -0.020 1.00 83.19 82 ARG A O 1
ATOM 624 N N . ASN A 1 83 ? -13.023 10.323 0.273 1.00 83.19 83 ASN A N 1
ATOM 625 C CA . ASN A 1 83 ? -13.623 10.376 1.611 1.00 83.19 83 ASN A CA 1
ATOM 626 C C . ASN A 1 83 ? -12.571 10.383 2.737 1.00 83.19 83 ASN A C 1
ATOM 628 O O . ASN A 1 83 ? -12.610 9.549 3.651 1.00 83.19 83 ASN A O 1
ATOM 632 N N . TRP A 1 84 ? -11.599 11.289 2.635 1.00 81.81 84 TRP A N 1
ATOM 633 C CA . TRP A 1 84 ? -10.577 11.478 3.661 1.00 81.81 84 TRP A CA 1
ATOM 634 C C . TRP A 1 84 ? -11.209 11.979 4.973 1.00 81.81 84 TRP A C 1
ATOM 636 O O . TRP A 1 84 ? -12.064 12.868 4.906 1.00 81.81 84 TRP A O 1
ATOM 646 N N . PRO A 1 85 ? -10.829 11.441 6.151 1.00 72.50 85 PRO A N 1
ATOM 647 C CA . PRO A 1 85 ? -11.324 11.950 7.424 1.00 72.50 85 PRO A CA 1
ATOM 648 C C . PRO A 1 85 ? -10.905 13.415 7.575 1.00 72.50 85 PRO A C 1
ATOM 650 O O . PRO A 1 85 ? -9.713 13.729 7.566 1.00 72.50 85 PRO A O 1
ATOM 653 N N . LYS A 1 86 ? -11.878 14.320 7.673 1.00 72.00 86 LYS A N 1
ATOM 654 C CA . LYS A 1 86 ? -11.609 15.694 8.103 1.00 72.00 86 LYS A CA 1
ATOM 655 C C . LYS A 1 86 ? -11.401 15.661 9.618 1.00 72.00 86 LYS A C 1
ATOM 657 O O . LYS A 1 86 ? -12.088 14.897 10.293 1.00 72.00 86 LYS A O 1
ATOM 662 N N . ARG A 1 87 ? -10.399 16.400 10.097 1.00 62.81 87 ARG A N 1
ATOM 663 C CA . ARG A 1 87 ? -10.173 16.591 11.533 1.00 62.81 87 ARG A CA 1
ATOM 664 C C . ARG A 1 87 ? -11.348 17.328 12.158 1.00 62.81 87 ARG A C 1
ATOM 666 O O . ARG A 1 87 ? -11.935 18.164 11.433 1.00 62.81 87 ARG A O 1
#

Nearest PDB structures (foldseek):
  8gyh-assembly1_A  TM=9.526E-01  e=4.311E-06  Streptomyces ficellus
  5k8b-assembly1_A  TM=9.447E-01  e=1.238E-05  Shewanella oneidensis MR-1
  4piw-assembly1_A  TM=9.412E-01  e=1.413E-05  Escherichia coli K-12
  6blg-assembly1_A  TM=9.383E-01  e=1.413E-05  Klebsiella pneumoniae subsp. pneumoniae MGH 78578
  4zah-assembly4_G  TM=9.398E-01  e=2.241E-05  Escherichia coli K-12

Solvent-accessible surface area (backbone atoms only — not comparable to full-atom values): 5243 Å² total; per-residue (Å²): 128,72,72,79,79,59,53,97,84,56,63,60,45,81,46,65,18,58,90,45,39,67,56,84,52,73,69,57,60,71,69,74,44,48,36,32,25,35,26,46,48,18,77,86,26,65,49,97,94,38,53,65,57,66,81,42,55,31,18,38,36,45,13,34,66,89,31,96,58,51,64,84,40,76,47,65,53,77,49,73,50,93,85,61,86,76,131